Protein AF-A0A6N2YUS1-F1 (afdb_monomer_lite)

pLDDT: mean 89.24, std 8.24, range [48.62, 95.5]

Radius of gyration: 14.1 Å; chains: 1; bounding box: 37×32×35 Å

Structure (mmCIF, N/CA/C/O backbone):
data_AF-A0A6N2YUS1-F1
#
_entry.id   AF-A0A6N2YUS1-F1
#
loop_
_atom_site.group_PDB
_atom_site.id
_atom_site.type_symbol
_atom_site.label_atom_id
_atom_site.label_alt_id
_atom_site.label_comp_id
_atom_site.label_asym_id
_atom_site.label_entity_id
_atom_site.label_seq_id
_atom_site.pdbx_PDB_ins_code
_atom_site.Cartn_x
_atom_site.Cartn_y
_atom_site.Cartn_z
_atom_site.occupancy
_atom_site.B_iso_or_equiv
_atom_site.auth_seq_id
_atom_site.auth_comp_id
_atom_site.auth_asym_id
_atom_site.auth_atom_id
_atom_site.pdbx_PDB_model_num
ATOM 1 N N . MET A 1 1 ? -13.689 12.596 14.417 1.00 62.44 1 MET A N 1
ATOM 2 C CA . MET A 1 1 ? -13.706 12.177 12.995 1.00 62.44 1 MET A CA 1
ATOM 3 C C . MET A 1 1 ? -15.137 12.189 12.475 1.00 62.44 1 MET A C 1
ATOM 5 O O . MET A 1 1 ? -16.033 11.836 13.230 1.00 62.44 1 MET A O 1
ATOM 9 N N . SER A 1 2 ? -15.380 12.638 11.238 1.00 75.25 2 SER A N 1
ATOM 10 C CA . SER A 1 2 ? -16.742 12.658 10.673 1.00 75.25 2 SER A CA 1
ATOM 11 C C . SER A 1 2 ? -17.255 11.233 10.418 1.00 75.25 2 SER A C 1
ATOM 13 O O . SER A 1 2 ? -16.458 10.321 10.196 1.00 75.25 2 SER A O 1
ATOM 15 N N . LYS A 1 3 ? -18.583 11.043 10.400 1.00 81.12 3 LYS A N 1
ATOM 16 C CA . LYS A 1 3 ? -19.237 9.739 10.164 1.00 81.12 3 LYS A CA 1
ATOM 17 C C . LYS A 1 3 ? -18.686 9.000 8.932 1.00 81.12 3 LYS A C 1
ATOM 19 O O . LYS A 1 3 ? -18.495 7.794 8.971 1.00 81.12 3 LYS A O 1
ATOM 24 N N . ARG A 1 4 ? -18.329 9.738 7.874 1.00 83.44 4 ARG A N 1
ATOM 25 C CA . ARG A 1 4 ? -17.762 9.176 6.636 1.00 83.44 4 ARG A CA 1
ATOM 26 C C . ARG A 1 4 ? -16.412 8.481 6.832 1.00 83.44 4 ARG A C 1
ATOM 28 O O . ARG A 1 4 ? -16.185 7.452 6.208 1.00 83.44 4 ARG A O 1
ATOM 35 N N . TYR A 1 5 ? -15.529 9.021 7.673 1.00 84.12 5 TYR A N 1
ATOM 36 C CA . TYR A 1 5 ? -14.225 8.398 7.930 1.00 84.12 5 TYR A CA 1
ATOM 37 C C . TYR A 1 5 ? -14.361 7.136 8.778 1.00 84.12 5 TYR A C 1
ATOM 39 O O . TYR A 1 5 ? -13.647 6.171 8.536 1.00 84.12 5 TYR A O 1
ATOM 47 N N . VAL A 1 6 ? -15.316 7.121 9.713 1.00 87.94 6 VAL A N 1
ATOM 48 C CA . VAL A 1 6 ? -15.639 5.928 10.508 1.00 87.94 6 VAL A CA 1
ATOM 49 C C . VAL A 1 6 ? -16.167 4.813 9.605 1.00 87.94 6 VAL A C 1
ATOM 51 O O . VAL A 1 6 ? -15.684 3.686 9.668 1.00 87.94 6 VAL A O 1
ATOM 54 N N . ASP A 1 7 ? -17.097 5.134 8.703 1.00 91.81 7 ASP A N 1
ATOM 55 C CA . ASP A 1 7 ? -17.632 4.156 7.752 1.00 91.81 7 ASP A CA 1
ATOM 56 C C . ASP A 1 7 ? -16.541 3.626 6.803 1.00 91.81 7 ASP A C 1
ATOM 58 O O . ASP A 1 7 ? -16.500 2.434 6.505 1.00 91.81 7 ASP A O 1
ATOM 62 N N . MET A 1 8 ? -15.638 4.494 6.333 1.00 90.69 8 MET A N 1
ATOM 63 C CA . MET A 1 8 ? -14.503 4.096 5.493 1.00 90.69 8 MET A CA 1
ATOM 64 C C . MET A 1 8 ? -13.529 3.183 6.244 1.00 90.69 8 MET A C 1
ATOM 66 O O . MET A 1 8 ? -13.119 2.156 5.710 1.00 90.69 8 MET A O 1
ATOM 70 N N . PHE A 1 9 ? -13.195 3.530 7.487 1.00 93.94 9 PHE A N 1
ATOM 71 C CA . PHE A 1 9 ? -12.330 2.726 8.341 1.00 93.94 9 PHE A CA 1
ATOM 72 C C . PHE A 1 9 ? -12.896 1.322 8.562 1.00 93.94 9 PHE A C 1
ATOM 74 O O . PHE A 1 9 ? -12.190 0.340 8.349 1.00 93.94 9 PHE A O 1
ATOM 81 N N . ASN A 1 10 ? -14.184 1.217 8.905 1.00 94.06 10 ASN A N 1
ATOM 82 C CA . ASN A 1 10 ? -14.838 -0.077 9.099 1.00 94.06 10 ASN A CA 1
ATOM 83 C C . ASN A 1 10 ? -14.791 -0.928 7.822 1.00 94.06 10 ASN A C 1
ATOM 85 O O . ASN A 1 10 ? -14.427 -2.099 7.878 1.00 94.06 10 ASN A O 1
ATOM 89 N N . LYS A 1 11 ? -15.047 -0.324 6.654 1.00 95.12 11 LYS A N 1
ATOM 90 C CA . LYS A 1 11 ? -14.943 -1.027 5.366 1.00 95.12 11 LYS A CA 1
ATOM 91 C C . LYS A 1 11 ? -13.526 -1.514 5.069 1.00 95.12 11 LYS A C 1
ATOM 93 O O . LYS A 1 11 ? -13.359 -2.625 4.578 1.00 95.12 11 LYS A O 1
ATOM 98 N N . PHE A 1 12 ? -12.499 -0.721 5.371 1.00 95.50 12 PHE A N 1
ATOM 99 C CA . PHE A 1 12 ? -11.111 -1.166 5.213 1.00 95.50 12 PHE A CA 1
ATOM 100 C C . PHE A 1 12 ? -10.749 -2.283 6.191 1.00 95.50 12 PHE A C 1
ATOM 102 O O . PHE A 1 12 ? -10.108 -3.261 5.806 1.00 95.50 12 PHE A O 1
ATOM 109 N N . LYS A 1 13 ? -11.217 -2.198 7.434 1.00 94.75 13 LYS A N 1
ATOM 110 C CA . LYS A 1 13 ? -11.043 -3.256 8.430 1.00 94.75 13 LYS A CA 1
ATOM 111 C C . LYS A 1 13 ? -11.699 -4.577 8.001 1.00 94.75 13 LYS A C 1
ATOM 113 O O . LYS A 1 13 ? -11.139 -5.639 8.258 1.00 94.75 13 LYS A O 1
ATOM 118 N N . GLU A 1 14 ? -12.831 -4.530 7.310 1.00 95.44 14 GLU A N 1
ATOM 119 C CA . GLU A 1 14 ? -13.519 -5.719 6.781 1.00 95.44 14 GLU A CA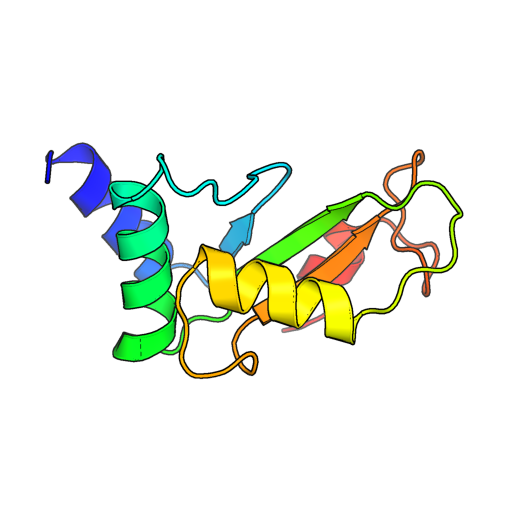 1
ATOM 120 C C . GLU A 1 14 ? -12.933 -6.233 5.458 1.00 95.44 14 GLU A C 1
ATOM 122 O O . GLU A 1 14 ? -13.142 -7.389 5.108 1.00 95.44 14 GLU A O 1
ATOM 127 N N . SER A 1 15 ? -12.185 -5.405 4.726 1.00 94.12 15 SER A N 1
ATOM 128 C CA . SER A 1 15 ? -11.642 -5.773 3.415 1.00 94.12 15 SER A CA 1
ATOM 129 C C . SER A 1 15 ? -10.513 -6.806 3.484 1.00 94.12 15 SER A C 1
ATOM 131 O O . SER A 1 15 ? -9.710 -6.809 4.424 1.00 94.12 15 SER A O 1
ATOM 133 N N . ASP A 1 16 ? -10.418 -7.637 2.443 1.00 90.44 16 ASP A N 1
ATOM 134 C CA . ASP A 1 16 ? -9.304 -8.574 2.253 1.00 90.44 16 ASP A CA 1
ATOM 135 C C . ASP A 1 16 ? -8.018 -7.846 1.837 1.00 90.44 16 ASP A C 1
ATOM 137 O O . ASP A 1 16 ? -6.930 -8.167 2.305 1.00 90.44 16 ASP A O 1
ATOM 141 N N . ILE A 1 17 ? -8.148 -6.849 0.953 1.00 91.12 17 ILE A N 1
ATOM 142 C CA . ILE A 1 17 ? -7.025 -6.121 0.357 1.00 91.12 17 ILE A CA 1
ATOM 143 C C . ILE A 1 17 ? -7.308 -4.621 0.404 1.00 91.12 17 ILE A C 1
ATOM 145 O O . ILE A 1 17 ? -8.325 -4.149 -0.106 1.00 91.12 17 ILE A O 1
ATOM 149 N N . ILE A 1 18 ? -6.350 -3.865 0.940 1.00 94.56 18 ILE A N 1
ATOM 150 C CA . ILE A 1 18 ? -6.324 -2.403 0.884 1.00 94.56 18 ILE A CA 1
ATOM 151 C C . ILE A 1 18 ? -5.245 -2.000 -0.120 1.00 94.56 18 ILE A C 1
ATOM 153 O O . ILE A 1 18 ? -4.074 -2.322 0.072 1.00 94.56 18 ILE A O 1
ATOM 157 N N . CYS A 1 19 ? -5.626 -1.291 -1.186 1.00 94.06 19 CYS A N 1
ATOM 158 C CA . CYS A 1 19 ? -4.694 -0.819 -2.209 1.00 94.06 19 CYS A CA 1
ATOM 159 C C . CYS A 1 19 ? -4.766 0.705 -2.368 1.00 94.06 19 CYS A C 1
ATOM 161 O O . CYS A 1 19 ? -5.822 1.259 -2.676 1.00 94.06 19 CYS A O 1
ATOM 163 N N . ALA A 1 20 ? -3.635 1.381 -2.175 1.00 94.00 20 ALA A N 1
ATOM 164 C CA . ALA A 1 20 ? -3.471 2.814 -2.363 1.00 94.00 20 ALA A CA 1
ATOM 165 C C . ALA A 1 20 ? -2.812 3.095 -3.721 1.00 94.00 20 ALA A C 1
ATOM 167 O O . ALA A 1 20 ? -1.676 2.696 -3.981 1.00 94.00 20 ALA A O 1
ATOM 168 N N . CYS A 1 21 ? -3.533 3.811 -4.584 1.00 92.44 21 CYS A N 1
ATOM 169 C CA . CYS A 1 21 ? -3.090 4.163 -5.930 1.00 92.44 21 CYS A CA 1
ATOM 170 C C . CYS A 1 21 ? -2.881 5.678 -6.020 1.00 92.44 21 CYS A C 1
ATOM 172 O O . CYS A 1 21 ? -3.850 6.431 -5.960 1.00 92.44 21 CYS A O 1
ATOM 174 N N . GLY A 1 22 ? -1.633 6.134 -6.163 1.00 85.88 22 GLY A N 1
ATOM 175 C CA . GLY A 1 22 ? -1.328 7.562 -6.338 1.00 85.88 22 GLY A CA 1
ATOM 176 C C . GLY A 1 22 ? -1.539 8.432 -5.093 1.00 85.88 22 GLY A C 1
ATOM 177 O O . GLY A 1 22 ? -1.515 9.655 -5.198 1.00 85.88 22 GLY A O 1
ATOM 178 N N . PHE A 1 23 ? -1.738 7.824 -3.920 1.00 90.25 23 PHE A N 1
ATOM 179 C CA . PHE A 1 23 ? -1.816 8.554 -2.660 1.00 90.25 23 PHE A CA 1
ATOM 180 C C . PHE A 1 23 ? -0.410 8.774 -2.089 1.00 90.25 23 PHE A C 1
ATOM 182 O O . PHE A 1 23 ? 0.353 7.827 -1.901 1.00 90.25 23 PHE A O 1
ATOM 189 N N . GLY A 1 24 ? -0.059 10.038 -1.849 1.00 85.88 24 GLY A N 1
ATOM 190 C CA . GLY A 1 24 ? 1.296 10.436 -1.464 1.00 85.88 24 GLY A CA 1
ATOM 191 C C . GLY A 1 24 ? 1.634 10.223 0.011 1.00 85.88 24 GLY A C 1
ATOM 192 O O . GLY A 1 24 ? 2.823 10.183 0.327 1.00 85.88 24 GLY A O 1
ATOM 193 N N . PHE A 1 25 ? 0.618 10.069 0.875 1.00 91.75 25 PHE A N 1
ATOM 194 C CA . PHE A 1 25 ? 0.733 10.072 2.341 1.00 91.75 25 PHE A CA 1
ATOM 195 C C . PHE A 1 25 ? 1.507 11.298 2.843 1.00 91.75 25 PHE A C 1
ATOM 197 O O . PHE A 1 25 ? 2.488 11.182 3.578 1.00 91.75 25 PHE A O 1
ATOM 204 N N . ASN A 1 26 ? 1.111 12.489 2.393 1.00 90.75 26 ASN A N 1
ATOM 205 C CA . ASN A 1 26 ? 1.824 13.707 2.755 1.00 90.75 26 ASN A CA 1
ATOM 206 C C . ASN A 1 26 ? 1.572 14.057 4.228 1.00 90.75 26 ASN A C 1
ATOM 208 O O . ASN A 1 26 ? 0.642 13.557 4.863 1.00 90.75 26 ASN A O 1
ATOM 212 N N . SER A 1 27 ? 2.430 14.891 4.811 1.00 84.56 27 SER A N 1
ATOM 213 C CA . SER A 1 27 ? 2.373 15.210 6.242 1.00 84.56 27 SER A CA 1
ATOM 214 C C . SER A 1 27 ? 1.112 15.980 6.656 1.00 84.56 27 SER A C 1
ATOM 216 O O . SER A 1 27 ? 0.721 15.913 7.822 1.00 84.56 27 SER A O 1
ATOM 218 N N . ASP A 1 28 ? 0.466 16.675 5.722 1.00 88.19 28 ASP A N 1
ATOM 219 C CA . ASP A 1 28 ? -0.796 17.395 5.896 1.00 88.19 28 ASP A CA 1
ATOM 220 C C . ASP A 1 28 ? -2.039 16.482 5.838 1.00 88.19 28 ASP A C 1
ATOM 222 O O . ASP A 1 28 ? -3.090 16.852 6.363 1.00 88.19 28 ASP A O 1
ATOM 226 N N . ASP A 1 29 ? -1.909 15.240 5.355 1.00 88.19 29 ASP A N 1
ATOM 227 C CA . ASP A 1 29 ? -2.979 14.227 5.298 1.00 88.19 29 ASP A CA 1
ATOM 228 C C . ASP A 1 29 ? -3.203 13.484 6.637 1.00 88.19 29 ASP A C 1
ATOM 230 O O . ASP A 1 29 ? -3.627 12.323 6.681 1.00 88.19 29 ASP A O 1
ATOM 234 N N . GLY A 1 30 ? -2.925 14.140 7.767 1.00 86.69 30 GLY A N 1
ATOM 235 C CA . GLY A 1 30 ? -2.784 13.502 9.083 1.00 86.69 30 GLY A CA 1
ATOM 236 C C . GLY A 1 30 ? -3.959 12.616 9.523 1.00 86.69 30 GLY A C 1
ATOM 237 O O . GLY A 1 30 ? -3.734 11.579 10.144 1.00 86.69 30 GLY A O 1
ATOM 238 N N . HIS A 1 31 ? -5.202 12.966 9.174 1.00 88.19 31 HIS A N 1
ATOM 239 C CA . HIS A 1 31 ? -6.373 12.143 9.507 1.00 88.19 31 HIS A CA 1
ATOM 240 C C . HIS A 1 31 ? -6.422 10.823 8.726 1.00 88.19 31 HIS A C 1
ATOM 242 O O . HIS A 1 31 ? -6.743 9.787 9.302 1.00 88.19 31 HIS A O 1
ATOM 248 N N . ILE A 1 32 ? -6.106 10.849 7.428 1.00 90.88 32 ILE A N 1
ATOM 249 C CA . ILE A 1 32 ? -6.101 9.648 6.582 1.00 90.88 32 ILE A CA 1
ATOM 250 C C . ILE A 1 32 ? -4.880 8.789 6.923 1.00 90.88 32 ILE A C 1
ATOM 252 O O . ILE A 1 32 ? -5.008 7.576 7.070 1.00 90.88 32 ILE A O 1
ATOM 256 N N . ASN A 1 33 ? -3.718 9.410 7.139 1.00 93.38 33 ASN A N 1
ATOM 257 C CA . ASN A 1 33 ? -2.513 8.694 7.558 1.00 93.38 33 ASN A CA 1
ATOM 258 C C . ASN A 1 33 ? -2.702 8.034 8.929 1.00 93.38 33 ASN A C 1
ATOM 260 O O . ASN A 1 33 ? -2.289 6.895 9.114 1.00 93.38 33 ASN A O 1
ATOM 264 N N . GLY A 1 34 ? -3.359 8.719 9.874 1.00 92.94 34 GLY A N 1
ATOM 265 C CA . GLY A 1 34 ? -3.710 8.154 11.178 1.00 92.94 34 GLY A CA 1
ATOM 266 C C . GLY A 1 34 ? -4.655 6.959 11.061 1.00 92.94 34 GLY A C 1
ATOM 267 O O . GLY A 1 34 ? -4.434 5.946 11.711 1.00 92.94 34 GLY A O 1
ATOM 268 N N . LEU A 1 35 ? -5.643 7.041 10.167 1.00 94.38 35 LEU A N 1
ATOM 269 C CA . LEU A 1 35 ? -6.557 5.938 9.869 1.00 94.38 35 LEU A CA 1
ATOM 270 C C . LEU A 1 35 ? -5.803 4.710 9.332 1.00 94.38 35 LEU A C 1
ATOM 272 O O . LEU A 1 35 ? -6.023 3.596 9.800 1.00 94.38 35 LEU A O 1
ATOM 276 N N . PHE A 1 36 ? -4.897 4.897 8.369 1.00 95.25 36 PHE A N 1
ATOM 277 C CA . PHE A 1 36 ? -4.086 3.798 7.840 1.00 95.25 36 PHE A CA 1
ATOM 278 C C . PHE A 1 36 ? -3.087 3.247 8.862 1.00 95.25 36 PHE A C 1
ATOM 280 O O . PHE A 1 36 ? -2.900 2.033 8.906 1.00 95.25 36 PHE A O 1
ATOM 287 N N . ARG A 1 37 ? -2.492 4.104 9.704 1.00 95.19 37 ARG A N 1
ATOM 288 C CA . ARG A 1 37 ? -1.640 3.668 10.819 1.00 95.19 37 ARG A CA 1
ATOM 289 C C . ARG A 1 37 ? -2.407 2.755 11.767 1.00 95.19 37 ARG A C 1
ATOM 291 O O . ARG A 1 37 ? -1.942 1.655 12.024 1.00 95.19 37 ARG A O 1
ATOM 298 N N . GLU A 1 38 ? -3.592 3.175 12.208 1.00 95.31 38 GLU A N 1
ATOM 299 C CA . GLU A 1 38 ? -4.444 2.378 13.097 1.00 95.31 38 GLU A CA 1
ATOM 300 C C . GLU A 1 38 ? -4.767 1.010 12.470 1.00 95.31 38 GLU A C 1
ATOM 302 O O . GLU A 1 38 ? -4.606 -0.027 13.107 1.00 95.31 38 GLU A O 1
ATOM 307 N N . LEU A 1 39 ? -5.138 0.969 11.183 1.00 95.25 39 LEU A N 1
ATOM 308 C CA . LEU A 1 39 ? -5.385 -0.296 10.475 1.00 95.25 39 LEU A CA 1
ATOM 309 C C . LEU A 1 39 ? -4.154 -1.215 10.437 1.00 95.25 39 LEU A C 1
ATOM 311 O O . LEU A 1 39 ? -4.297 -2.433 10.556 1.00 95.25 39 LEU A O 1
ATOM 315 N N . ILE A 1 40 ? -2.961 -0.654 10.247 1.00 95.06 40 ILE A N 1
ATOM 316 C CA . ILE A 1 40 ? -1.715 -1.421 10.166 1.00 95.06 40 ILE A CA 1
ATOM 317 C C . ILE A 1 40 ? -1.285 -1.944 11.538 1.00 95.06 40 ILE A C 1
ATOM 319 O O . ILE A 1 40 ? -0.950 -3.125 11.649 1.00 95.06 40 ILE A O 1
ATOM 323 N N . GLU A 1 41 ? -1.246 -1.075 12.546 1.00 94.44 41 GLU A N 1
ATOM 324 C CA . GLU A 1 41 ? -0.635 -1.363 13.849 1.00 94.44 41 GLU A CA 1
ATOM 325 C C . GLU A 1 41 ? -1.602 -2.101 14.778 1.00 94.44 41 GLU A C 1
ATOM 327 O O . GLU A 1 41 ? -1.227 -3.121 15.355 1.00 94.44 41 GLU A O 1
ATOM 332 N N . ASP A 1 42 ? -2.865 -1.672 14.842 1.00 94.62 42 ASP A N 1
ATOM 333 C CA . ASP A 1 42 ? -3.835 -2.233 15.790 1.00 94.62 42 ASP A CA 1
ATOM 334 C C . ASP A 1 42 ? -4.606 -3.422 15.204 1.00 94.62 42 ASP A C 1
ATOM 336 O O . ASP A 1 42 ? -5.041 -4.318 15.930 1.00 94.62 42 ASP A O 1
ATOM 340 N N . TYR A 1 43 ? -4.782 -3.448 13.879 1.00 94.50 43 TYR A N 1
ATOM 341 C CA . TYR A 1 43 ? -5.562 -4.481 13.185 1.00 94.50 43 TYR A CA 1
ATOM 342 C C . TYR A 1 43 ? -4.729 -5.395 12.288 1.00 94.50 43 TYR A C 1
ATOM 344 O O . TYR A 1 43 ? -5.287 -6.300 11.665 1.00 94.50 43 TYR A O 1
ATOM 352 N N . GLY A 1 44 ? -3.414 -5.175 12.211 1.00 93.12 44 GLY A N 1
ATOM 353 C CA . GLY A 1 44 ? -2.502 -6.016 11.437 1.00 93.12 44 GLY A CA 1
ATOM 354 C C . GLY A 1 44 ? -2.805 -6.041 9.937 1.00 93.12 44 GLY A C 1
ATOM 355 O O . GLY A 1 44 ? -2.457 -7.008 9.258 1.00 93.12 44 GLY A O 1
ATOM 356 N N . LYS A 1 45 ? -3.493 -5.026 9.398 1.00 94.56 45 LYS A N 1
ATOM 357 C CA . LYS A 1 45 ? -3.823 -4.982 7.971 1.00 94.56 45 LYS A CA 1
ATOM 358 C C . LYS A 1 45 ? -2.578 -4.701 7.150 1.00 94.56 45 LYS A C 1
ATOM 360 O O . LYS A 1 45 ? -1.819 -3.785 7.447 1.00 94.56 45 LYS A O 1
ATOM 365 N N . THR A 1 46 ? -2.423 -5.450 6.064 1.00 93.69 46 THR A N 1
ATOM 366 C CA . THR A 1 46 ? -1.409 -5.151 5.053 1.00 93.69 46 THR A CA 1
ATOM 367 C C . THR A 1 46 ? -1.961 -4.132 4.063 1.00 93.69 46 THR A C 1
ATOM 369 O O . THR A 1 46 ? -3.043 -4.326 3.505 1.00 93.69 46 THR A O 1
ATOM 372 N N . ILE A 1 47 ? -1.215 -3.054 3.829 1.00 94.44 47 ILE A N 1
ATOM 373 C CA . ILE A 1 47 ? -1.543 -2.053 2.814 1.00 94.44 47 ILE A CA 1
ATOM 374 C C . ILE A 1 47 ? -0.642 -2.261 1.609 1.00 94.44 47 ILE A C 1
ATOM 376 O O . ILE A 1 47 ? 0.584 -2.267 1.721 1.00 94.44 47 ILE A O 1
ATOM 380 N N . CYS A 1 48 ? -1.264 -2.383 0.441 1.00 95.00 48 CYS A N 1
ATOM 381 C CA . CYS A 1 48 ? -0.570 -2.402 -0.829 1.00 95.00 48 CYS A CA 1
ATOM 382 C C . CYS A 1 48 ? -0.500 -0.993 -1.426 1.00 95.00 48 CYS A C 1
ATOM 384 O O . CYS A 1 48 ? -1.522 -0.330 -1.582 1.00 95.00 48 CYS A O 1
ATOM 386 N N . ILE A 1 49 ? 0.693 -0.528 -1.780 1.00 95.19 49 ILE A N 1
ATOM 387 C CA . ILE A 1 49 ? 0.929 0.797 -2.349 1.00 95.19 49 ILE A CA 1
ATOM 388 C C . ILE A 1 49 ? 1.467 0.629 -3.768 1.00 95.19 49 ILE A C 1
ATOM 390 O O . ILE A 1 49 ? 2.495 -0.016 -3.976 1.00 95.19 49 ILE A O 1
ATOM 394 N N . LEU A 1 50 ? 0.783 1.232 -4.742 1.00 94.19 50 LEU A N 1
ATOM 395 C CA . LEU A 1 50 ? 1.308 1.354 -6.099 1.00 94.19 50 LEU A CA 1
ATOM 396 C C . LEU A 1 50 ? 2.293 2.519 -6.153 1.00 94.19 50 LEU A C 1
ATOM 398 O O . LEU A 1 50 ? 1.901 3.673 -5.960 1.00 94.19 50 LEU A O 1
ATOM 402 N N . HIS A 1 51 ? 3.553 2.219 -6.454 1.00 93.12 51 HIS A N 1
ATOM 403 C CA . HIS A 1 51 ? 4.598 3.224 -6.589 1.00 93.12 51 HIS A CA 1
ATOM 404 C C . HIS A 1 51 ? 5.083 3.290 -8.037 1.00 93.12 51 HIS A C 1
ATOM 406 O O . HIS A 1 51 ? 5.561 2.300 -8.588 1.00 93.12 51 HIS A O 1
ATOM 412 N N . TYR A 1 52 ? 4.935 4.456 -8.664 1.00 91.50 52 TYR A N 1
ATOM 413 C CA . TYR A 1 52 ? 5.365 4.673 -10.043 1.00 91.50 52 TYR A CA 1
ATOM 414 C C . TYR A 1 52 ? 6.886 4.807 -10.131 1.00 91.50 52 TYR A C 1
ATOM 416 O O . TYR A 1 52 ? 7.483 5.545 -9.350 1.00 91.50 52 TYR A O 1
ATOM 424 N N . VAL A 1 53 ? 7.499 4.140 -11.110 1.00 88.88 53 VAL A N 1
ATOM 425 C CA . VAL A 1 53 ? 8.944 4.198 -11.354 1.00 88.88 53 VAL A CA 1
ATOM 426 C C . VAL A 1 53 ? 9.212 4.630 -12.793 1.00 88.88 53 VAL A C 1
ATOM 428 O O . VAL A 1 53 ? 8.695 4.034 -13.736 1.00 88.88 53 VAL A O 1
ATOM 431 N N . ASP A 1 54 ? 10.060 5.646 -12.967 1.00 80.88 54 ASP A N 1
ATOM 432 C CA . ASP A 1 54 ? 10.398 6.226 -14.276 1.00 80.88 54 ASP A CA 1
ATOM 433 C C . ASP A 1 54 ? 11.769 5.757 -14.799 1.00 80.88 54 ASP A C 1
ATOM 435 O O . ASP A 1 54 ? 12.603 6.549 -15.225 1.00 80.88 54 ASP A O 1
ATOM 439 N N . GLY A 1 55 ? 12.056 4.454 -14.695 1.00 66.56 55 GLY A N 1
ATOM 440 C CA . GLY A 1 55 ? 13.279 3.845 -15.249 1.00 66.56 55 GLY A CA 1
ATOM 441 C C . GLY A 1 55 ? 14.603 4.181 -14.538 1.00 66.56 55 GLY A C 1
ATOM 442 O O . GLY A 1 55 ? 15.653 3.695 -14.952 1.00 66.56 55 GLY A O 1
ATOM 443 N N . CYS A 1 56 ? 14.584 4.977 -13.467 1.00 61.19 56 CYS A N 1
ATOM 444 C CA . CYS A 1 56 ? 15.757 5.248 -12.630 1.00 61.19 56 CYS A CA 1
ATOM 445 C C . CYS A 1 56 ? 16.075 4.081 -11.678 1.00 61.19 56 CYS A C 1
ATOM 447 O O . CYS A 1 56 ? 15.180 3.335 -11.283 1.00 61.19 56 CYS A O 1
ATOM 449 N N . ASN A 1 57 ? 17.345 3.975 -11.253 1.00 64.25 57 ASN A N 1
ATOM 450 C CA . ASN A 1 57 ? 17.783 3.053 -10.198 1.00 64.25 57 ASN A CA 1
ATOM 451 C C . ASN A 1 57 ? 16.977 3.300 -8.921 1.00 64.25 57 ASN A C 1
ATOM 453 O O . ASN A 1 57 ? 17.224 4.252 -8.179 1.00 64.25 57 ASN A O 1
ATOM 457 N N . PHE A 1 58 ? 16.009 2.429 -8.684 1.00 70.94 58 PHE A N 1
ATOM 458 C CA . PHE A 1 58 ? 15.108 2.510 -7.558 1.00 70.94 58 PHE A CA 1
ATOM 459 C C . PHE A 1 58 ? 15.408 1.391 -6.576 1.00 70.94 58 PHE A C 1
ATOM 461 O O . PHE A 1 58 ? 15.590 0.238 -6.961 1.00 70.94 58 PHE A O 1
ATOM 468 N N . HIS A 1 59 ? 15.442 1.729 -5.293 1.00 83.81 59 HIS A N 1
ATOM 469 C CA . HIS A 1 59 ? 15.718 0.764 -4.245 1.00 83.81 59 HIS A CA 1
ATOM 470 C C . HIS A 1 59 ? 14.473 0.579 -3.380 1.00 83.81 59 HIS A C 1
ATOM 472 O O . HIS A 1 59 ? 14.086 1.486 -2.641 1.00 83.81 59 HIS A O 1
ATOM 478 N N . LEU A 1 60 ? 13.868 -0.612 -3.446 1.00 86.62 60 LEU A N 1
ATOM 479 C CA . LEU A 1 60 ? 12.620 -0.950 -2.750 1.00 86.62 60 LEU A CA 1
ATOM 480 C C . LEU A 1 60 ? 12.660 -0.584 -1.258 1.00 86.62 60 LEU A C 1
ATOM 482 O O . LEU A 1 60 ? 11.717 -0.003 -0.726 1.00 86.62 60 LEU A O 1
ATOM 486 N N . LYS A 1 61 ? 13.789 -0.851 -0.589 1.00 88.81 61 LYS A N 1
ATOM 487 C CA . LYS A 1 61 ? 13.979 -0.538 0.835 1.00 88.81 61 LYS A CA 1
ATOM 488 C C . LYS A 1 61 ? 13.904 0.962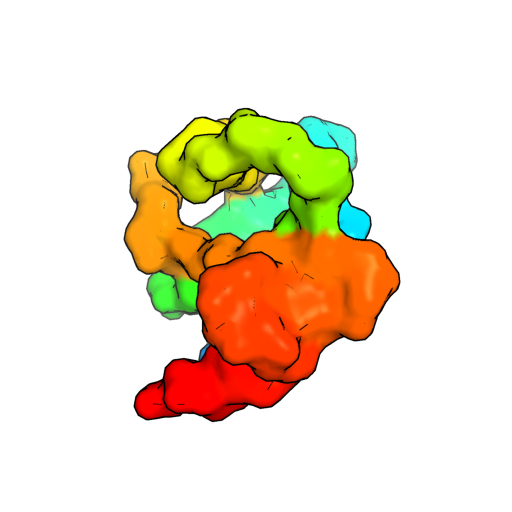 1.129 1.00 88.81 61 LYS A C 1
ATOM 490 O O . LYS A 1 61 ? 13.407 1.345 2.182 1.00 88.81 61 LYS A O 1
ATOM 495 N N . SER A 1 62 ? 14.399 1.805 0.222 1.00 90.81 62 SER A N 1
ATOM 496 C CA . SER A 1 62 ? 14.368 3.259 0.414 1.00 90.81 62 SER A CA 1
ATOM 497 C C . SER A 1 62 ? 12.937 3.779 0.402 1.00 90.81 62 SER A C 1
ATOM 499 O O . SER A 1 62 ? 12.595 4.623 1.222 1.00 90.81 62 SER A O 1
ATOM 501 N N . VAL A 1 63 ? 12.082 3.221 -0.452 1.00 91.50 63 VAL A N 1
ATOM 502 C CA . VAL A 1 63 ? 10.684 3.650 -0.528 1.00 91.50 63 VAL A CA 1
ATOM 503 C C . VAL A 1 63 ? 9.794 2.999 0.512 1.00 91.50 63 VAL A C 1
ATOM 505 O O . VAL A 1 63 ? 8.901 3.661 1.032 1.00 91.50 63 VAL A O 1
ATOM 508 N N . LEU A 1 64 ? 10.090 1.768 0.928 1.00 92.88 64 LEU A N 1
ATOM 509 C CA . LEU A 1 64 ? 9.502 1.225 2.154 1.00 92.88 64 LEU A CA 1
ATOM 510 C C . LEU A 1 64 ? 9.769 2.150 3.346 1.00 92.88 64 LEU A C 1
ATOM 512 O O . LEU A 1 64 ? 8.837 2.478 4.076 1.00 92.88 64 LEU A O 1
ATOM 516 N N . ASN A 1 65 ? 11.009 2.620 3.508 1.00 93.06 65 ASN A N 1
ATOM 517 C CA . ASN A 1 65 ? 11.348 3.580 4.557 1.00 93.06 65 ASN A CA 1
ATOM 518 C C . ASN A 1 65 ? 10.645 4.931 4.359 1.00 93.06 65 ASN A C 1
ATOM 520 O O . ASN A 1 65 ? 10.161 5.499 5.329 1.00 93.06 65 ASN A O 1
ATOM 524 N N . GLU A 1 66 ? 10.530 5.438 3.130 1.00 93.06 66 GLU A N 1
ATOM 525 C CA . GLU A 1 66 ? 9.796 6.682 2.863 1.00 93.06 66 GLU A CA 1
ATOM 526 C C . GLU A 1 66 ? 8.333 6.590 3.325 1.00 93.06 66 GLU A C 1
ATOM 528 O O . GLU A 1 66 ? 7.859 7.450 4.069 1.00 93.06 66 GLU A O 1
ATOM 533 N N . TYR A 1 67 ? 7.619 5.531 2.932 1.00 94.00 67 TYR A N 1
ATOM 534 C CA . TYR A 1 67 ? 6.230 5.338 3.352 1.00 94.00 67 TYR A CA 1
ATOM 535 C C . TYR A 1 67 ? 6.108 5.043 4.846 1.00 94.00 67 TYR A C 1
ATOM 537 O O . TYR A 1 67 ? 5.151 5.505 5.466 1.00 94.00 67 TYR A O 1
ATOM 545 N N . LYS A 1 68 ? 7.084 4.343 5.437 1.00 94.25 68 LYS A N 1
ATOM 546 C CA . LYS A 1 68 ? 7.169 4.146 6.888 1.00 94.25 68 LYS A CA 1
ATOM 547 C C . LYS A 1 68 ? 7.176 5.483 7.625 1.00 94.25 68 LYS A C 1
ATOM 549 O O . LYS A 1 68 ? 6.363 5.673 8.522 1.00 94.25 68 LYS A O 1
ATOM 554 N N . GLU A 1 69 ? 8.044 6.411 7.227 1.00 93.62 69 GLU A N 1
ATOM 555 C CA . GLU A 1 69 ? 8.155 7.728 7.867 1.00 93.62 69 GLU A CA 1
ATOM 556 C C . GLU A 1 69 ? 6.900 8.578 7.639 1.00 93.62 69 GLU A C 1
ATOM 558 O O . GLU A 1 69 ? 6.371 9.188 8.570 1.00 93.62 69 GLU A O 1
ATOM 563 N N . LYS A 1 70 ? 6.360 8.569 6.416 1.00 93.00 70 LYS A N 1
ATOM 564 C CA . LYS A 1 70 ? 5.125 9.286 6.066 1.00 93.00 70 LYS A CA 1
ATOM 565 C C . LYS A 1 70 ? 3.919 8.829 6.887 1.00 93.00 70 LYS A C 1
ATOM 567 O O . LYS A 1 70 ? 3.166 9.651 7.414 1.00 93.00 70 LYS A O 1
ATOM 572 N N . LEU A 1 71 ? 3.767 7.516 7.048 1.00 92.94 71 LEU A N 1
ATOM 573 C CA . LEU A 1 71 ? 2.728 6.914 7.879 1.00 92.94 71 LEU A CA 1
ATOM 574 C C . LEU A 1 71 ? 3.095 6.887 9.368 1.00 92.94 71 LEU A C 1
ATOM 576 O O . LEU A 1 71 ? 2.212 6.621 10.176 1.00 92.94 71 LEU A O 1
ATOM 580 N N . ARG A 1 72 ? 4.337 7.228 9.742 1.00 92.94 72 ARG A N 1
ATOM 581 C CA . ARG A 1 72 ? 4.946 7.092 11.081 1.00 92.94 72 ARG A CA 1
ATOM 582 C C . ARG A 1 72 ? 4.666 5.724 11.708 1.00 92.94 72 ARG A C 1
ATOM 584 O O . ARG A 1 72 ? 4.040 5.647 12.758 1.00 92.94 72 ARG A O 1
ATOM 591 N N . LEU A 1 73 ? 5.058 4.675 10.996 1.00 93.44 73 LEU A N 1
ATOM 592 C CA . LEU A 1 73 ? 4.914 3.289 11.438 1.00 93.44 73 LEU A CA 1
ATOM 593 C C . LEU A 1 73 ? 6.164 2.825 12.177 1.00 93.44 73 LEU A C 1
ATOM 595 O O . LEU A 1 73 ? 7.275 3.218 11.817 1.00 93.44 73 LEU A O 1
ATOM 599 N N . ASP A 1 74 ? 6.008 1.888 13.104 1.00 90.25 74 ASP A N 1
ATOM 600 C CA . ASP A 1 74 ? 7.156 1.262 13.772 1.00 90.25 74 ASP A CA 1
ATOM 601 C C . ASP A 1 74 ? 7.902 0.262 12.864 1.00 90.25 74 ASP A C 1
ATOM 603 O O . ASP A 1 74 ? 9.138 0.176 12.879 1.00 90.25 74 ASP A O 1
ATOM 607 N N . SER A 1 75 ? 7.167 -0.450 12.000 1.00 91.75 75 SER A N 1
ATOM 608 C CA . SER A 1 75 ? 7.664 -1.523 11.123 1.00 91.75 75 SER A CA 1
ATOM 609 C C . SER A 1 75 ? 7.168 -1.377 9.679 1.00 91.75 75 SER A C 1
ATOM 611 O O . SER A 1 75 ? 6.138 -0.764 9.412 1.00 91.75 75 SER A O 1
ATOM 613 N N . THR A 1 76 ? 7.892 -1.979 8.732 1.00 91.81 76 THR A N 1
ATOM 614 C CA . THR A 1 76 ? 7.512 -2.064 7.309 1.00 91.81 76 THR A CA 1
ATOM 615 C C . THR A 1 76 ? 6.863 -3.399 6.935 1.00 91.81 76 THR A C 1
ATOM 617 O O . THR A 1 76 ? 6.579 -3.617 5.764 1.00 91.81 76 THR A O 1
ATOM 620 N N . SER A 1 77 ? 6.653 -4.313 7.888 1.00 90.75 77 SER A N 1
ATOM 621 C CA . SER A 1 77 ? 6.172 -5.683 7.623 1.00 90.75 77 SER A CA 1
ATOM 622 C C . SER A 1 77 ? 4.801 -5.742 6.949 1.00 90.75 77 SER A C 1
ATOM 624 O O . SER A 1 77 ? 4.553 -6.631 6.145 1.00 90.75 77 SER A O 1
ATOM 626 N N . ASN A 1 78 ? 3.935 -4.776 7.253 1.00 93.19 78 ASN A N 1
ATOM 627 C CA . ASN A 1 78 ? 2.567 -4.701 6.739 1.00 93.19 78 ASN A CA 1
ATOM 628 C C . ASN A 1 78 ? 2.447 -3.730 5.549 1.00 93.19 78 ASN A C 1
ATOM 630 O O . ASN A 1 78 ? 1.344 -3.363 5.146 1.00 93.19 78 ASN A O 1
ATOM 634 N N . LEU A 1 79 ? 3.577 -3.284 4.992 1.00 93.88 79 LEU A N 1
ATOM 635 C CA . LEU A 1 79 ? 3.614 -2.491 3.771 1.00 93.88 79 LEU A CA 1
ATOM 636 C C . LEU A 1 79 ? 4.059 -3.371 2.610 1.00 93.88 79 LEU A C 1
ATOM 638 O O . LEU A 1 79 ? 5.169 -3.900 2.600 1.00 93.88 79 LEU A O 1
ATOM 642 N N . ARG A 1 80 ? 3.209 -3.465 1.592 1.00 93.00 80 ARG A N 1
ATOM 643 C CA . ARG A 1 80 ? 3.533 -4.107 0.320 1.00 93.00 80 ARG A CA 1
ATOM 644 C C . ARG A 1 80 ? 3.630 -3.041 -0.756 1.00 93.00 80 ARG A C 1
ATOM 646 O O . ARG A 1 80 ? 2.687 -2.284 -0.953 1.00 93.00 80 ARG A O 1
ATOM 653 N N . ILE A 1 81 ? 4.740 -2.993 -1.480 1.00 92.94 81 ILE A N 1
ATOM 654 C CA . ILE A 1 81 ? 4.924 -2.031 -2.571 1.00 92.94 81 ILE A CA 1
ATOM 655 C C . ILE A 1 81 ? 4.922 -2.777 -3.895 1.00 92.94 81 ILE A C 1
ATOM 657 O O . ILE A 1 81 ? 5.708 -3.698 -4.085 1.00 92.94 81 ILE A O 1
ATOM 661 N N . ILE A 1 82 ? 4.047 -2.356 -4.805 1.00 92.94 82 ILE A N 1
ATOM 662 C CA . ILE A 1 82 ? 4.034 -2.815 -6.194 1.00 92.94 82 ILE A CA 1
ATOM 663 C C . ILE A 1 82 ? 4.607 -1.683 -7.041 1.00 92.94 82 ILE A C 1
ATOM 665 O O . ILE A 1 82 ? 4.018 -0.602 -7.142 1.00 92.94 82 ILE A O 1
ATOM 669 N N . LEU A 1 83 ? 5.772 -1.935 -7.630 1.00 91.88 83 LEU A N 1
ATOM 670 C CA . LEU A 1 83 ? 6.444 -0.991 -8.515 1.00 91.88 83 LEU A CA 1
ATOM 671 C C . LEU A 1 83 ? 5.791 -1.051 -9.886 1.00 91.88 83 LEU A C 1
ATOM 673 O O . LEU A 1 83 ? 5.736 -2.123 -10.482 1.00 91.88 83 LEU A O 1
ATOM 677 N N . VAL A 1 84 ? 5.300 0.081 -10.385 1.00 92.69 84 VAL A N 1
ATOM 678 C CA . VAL A 1 84 ? 4.586 0.146 -11.663 1.00 92.69 84 VAL A CA 1
ATOM 679 C C . VAL A 1 84 ? 5.271 1.068 -12.658 1.00 92.69 84 VAL A C 1
ATOM 681 O O . VAL A 1 84 ? 5.722 2.159 -12.311 1.00 92.69 84 VAL A O 1
ATOM 684 N N . ASP A 1 85 ? 5.315 0.634 -13.912 1.00 91.62 85 ASP A N 1
ATOM 685 C CA . ASP A 1 85 ? 5.845 1.412 -15.025 1.00 91.62 85 ASP A CA 1
ATOM 686 C C . ASP A 1 85 ? 4.764 2.290 -15.690 1.00 91.62 85 ASP A C 1
ATOM 688 O O . ASP A 1 85 ? 3.579 2.297 -15.328 1.00 91.62 85 ASP A O 1
ATOM 692 N N . ARG A 1 86 ? 5.163 3.018 -16.739 1.00 90.38 86 ARG A N 1
ATOM 693 C CA . ARG A 1 86 ? 4.266 3.875 -17.532 1.00 90.38 86 ARG A CA 1
ATOM 694 C C . ARG A 1 86 ? 3.159 3.104 -18.258 1.00 90.38 86 ARG A C 1
ATOM 696 O O . ARG A 1 86 ? 2.103 3.669 -18.546 1.00 90.38 86 ARG A O 1
ATOM 703 N N . ASN A 1 87 ? 3.366 1.818 -18.518 1.00 91.44 87 ASN A N 1
ATOM 704 C CA . ASN A 1 87 ? 2.399 0.929 -19.158 1.00 91.44 87 ASN A CA 1
ATOM 705 C C . ASN A 1 87 ? 1.450 0.263 -18.148 1.00 91.44 87 ASN A C 1
ATOM 707 O O . ASN A 1 87 ? 0.589 -0.539 -18.540 1.00 91.44 87 ASN A O 1
ATOM 711 N N . ARG A 1 88 ? 1.553 0.638 -16.862 1.00 90.00 88 ARG A N 1
ATOM 712 C CA . ARG A 1 88 ? 0.795 0.060 -15.745 1.00 90.00 88 ARG A CA 1
ATOM 713 C C . ARG A 1 88 ? 1.088 -1.435 -15.582 1.00 90.00 88 ARG A C 1
ATOM 715 O O . ARG A 1 88 ? 0.199 -2.214 -15.225 1.00 90.00 88 ARG A O 1
ATOM 722 N N . ASN A 1 89 ? 2.311 -1.833 -15.891 1.00 92.19 89 ASN A N 1
ATOM 723 C CA . ASN A 1 89 ? 2.829 -3.157 -1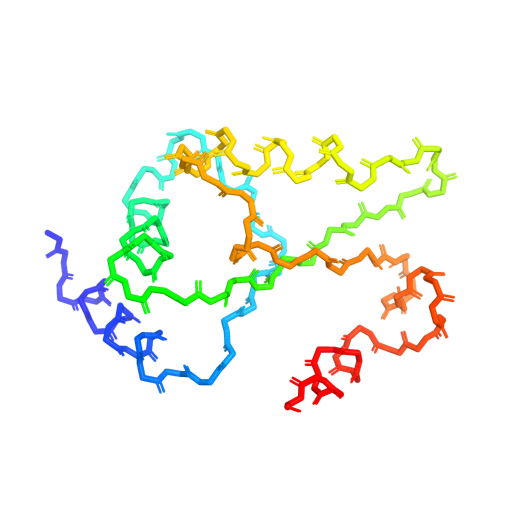5.620 1.00 92.19 89 ASN A CA 1
ATOM 724 C C . ASN A 1 89 ? 3.683 -3.104 -14.359 1.00 92.19 89 ASN A C 1
ATOM 726 O O . ASN A 1 89 ? 4.287 -2.078 -14.050 1.00 92.19 89 ASN A O 1
ATOM 730 N N . GLU A 1 90 ? 3.711 -4.207 -13.628 1.00 91.00 90 GLU A N 1
ATOM 731 C CA . GLU A 1 90 ? 4.627 -4.383 -12.515 1.00 91.00 90 GLU A CA 1
ATOM 732 C C . GLU A 1 90 ? 6.044 -4.616 -13.054 1.00 91.00 90 GLU A C 1
ATOM 734 O O . GLU A 1 90 ? 6.230 -5.341 -14.035 1.00 91.00 90 GLU A O 1
ATOM 739 N N . VAL A 1 91 ? 7.028 -3.934 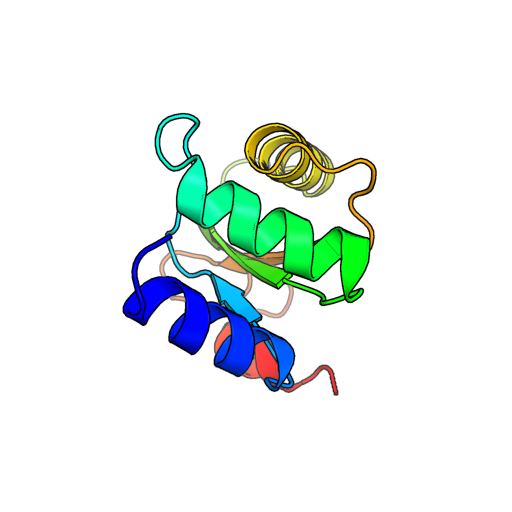-12.468 1.00 87.19 91 VAL A N 1
ATOM 740 C CA . VAL A 1 91 ? 8.368 -3.812 -13.060 1.00 87.19 91 VAL A CA 1
ATOM 741 C C . VAL A 1 91 ? 9.078 -5.167 -13.164 1.00 87.19 91 VAL A C 1
ATOM 743 O O . VAL A 1 91 ? 9.727 -5.414 -14.182 1.00 87.19 91 VAL A O 1
ATOM 746 N N . GLU A 1 92 ? 8.936 -6.059 -12.180 1.00 84.31 92 GLU A N 1
ATOM 747 C CA . GLU A 1 92 ? 9.659 -7.336 -12.165 1.00 84.31 92 GLU A CA 1
ATOM 748 C C . GLU A 1 92 ? 8.986 -8.402 -13.038 1.00 84.31 92 GLU A C 1
ATOM 750 O O . GLU A 1 92 ? 9.632 -9.024 -13.882 1.00 84.31 92 GLU A O 1
ATOM 755 N N . SER A 1 93 ? 7.679 -8.611 -12.876 1.00 85.38 93 SER A N 1
ATOM 756 C CA . SER A 1 93 ? 6.934 -9.660 -13.582 1.00 85.38 93 SER A CA 1
ATOM 757 C C . SER A 1 93 ? 6.409 -9.244 -14.953 1.00 85.38 93 SER A C 1
ATOM 759 O O . SER A 1 93 ? 5.947 -10.107 -15.699 1.00 85.38 93 SER A O 1
ATOM 761 N N . GLN A 1 94 ? 6.435 -7.947 -15.290 1.00 86.44 94 GLN A N 1
ATOM 762 C CA . GLN A 1 94 ? 5.881 -7.377 -16.529 1.00 86.44 94 GLN A CA 1
ATOM 763 C C . GLN A 1 94 ? 4.376 -7.647 -16.739 1.00 86.44 94 GLN A C 1
ATOM 765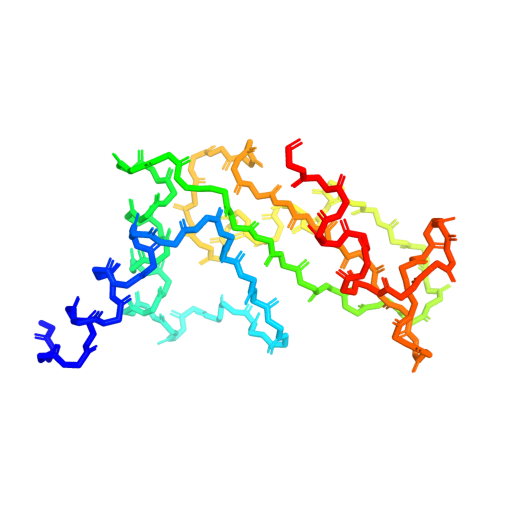 O O . GLN A 1 94 ? 3.824 -7.363 -17.804 1.00 86.44 94 GLN A O 1
ATOM 770 N N . ARG A 1 95 ? 3.684 -8.164 -15.717 1.00 91.38 95 ARG A N 1
ATOM 771 C CA . ARG A 1 95 ? 2.232 -8.382 -15.712 1.00 91.38 95 ARG A CA 1
ATOM 772 C C . ARG A 1 95 ? 1.495 -7.119 -15.305 1.00 91.38 95 ARG A C 1
ATOM 774 O O . ARG A 1 95 ? 2.087 -6.181 -14.773 1.00 91.38 95 ARG A O 1
ATOM 781 N N . LYS A 1 96 ? 0.179 -7.080 -15.518 1.00 92.56 96 LYS A N 1
ATOM 782 C CA . LYS A 1 96 ? -0.616 -5.938 -15.057 1.00 92.56 96 LYS A CA 1
ATOM 783 C C . LYS A 1 96 ? -0.607 -5.875 -13.533 1.00 92.56 96 LYS A C 1
ATOM 785 O O . LYS A 1 96 ? -0.793 -6.887 -12.864 1.00 92.56 96 LYS A O 1
ATOM 790 N N . TRP A 1 97 ? -0.446 -4.671 -12.983 1.00 92.44 97 TRP A N 1
ATOM 791 C CA . TRP A 1 97 ? -0.331 -4.472 -11.530 1.00 92.44 97 TRP A CA 1
ATOM 792 C C . TRP A 1 97 ? -1.493 -5.095 -10.741 1.00 92.44 97 TRP A C 1
ATOM 794 O O . TRP A 1 97 ? -1.287 -5.616 -9.649 1.00 92.44 97 TRP A O 1
ATOM 804 N N . PHE A 1 98 ? -2.710 -5.082 -11.297 1.00 91.44 98 PHE A N 1
ATOM 805 C CA . PHE A 1 98 ? -3.890 -5.631 -10.626 1.00 91.44 98 PHE A CA 1
ATOM 806 C C . PHE A 1 98 ? -3.879 -7.165 -10.587 1.00 91.44 98 PHE A C 1
ATOM 808 O O . PHE A 1 98 ? -4.439 -7.751 -9.668 1.00 91.44 98 PHE A O 1
ATOM 815 N N . GLU A 1 99 ? -3.225 -7.827 -11.543 1.00 92.69 99 GLU A N 1
ATOM 816 C CA . GLU A 1 99 ? -3.054 -9.283 -11.524 1.00 92.69 99 GLU A CA 1
ATOM 817 C C . GLU A 1 99 ? -2.075 -9.680 -10.421 1.00 92.69 99 GLU A C 1
ATOM 819 O O . GLU A 1 99 ? -2.343 -10.613 -9.670 1.00 92.69 99 GLU A O 1
ATOM 824 N N . VAL A 1 100 ? -0.983 -8.922 -10.271 1.00 91.38 100 VAL A N 1
ATOM 825 C CA . VAL A 1 100 ? 0.004 -9.117 -9.196 1.00 91.38 100 VAL A CA 1
ATOM 826 C C . VAL A 1 100 ? -0.615 -8.862 -7.821 1.00 91.38 100 VAL A C 1
ATOM 828 O O . VAL A 1 100 ? -0.363 -9.607 -6.870 1.00 91.38 100 VAL A O 1
ATOM 831 N N . LEU A 1 101 ? -1.475 -7.844 -7.722 1.00 90.75 101 LEU A N 1
ATOM 832 C CA . LEU A 1 101 ? -2.234 -7.553 -6.510 1.00 90.75 101 LEU A CA 1
ATOM 833 C C . LEU A 1 101 ? -3.115 -8.743 -6.100 1.00 90.75 101 LEU A C 1
ATOM 835 O O . LEU A 1 101 ? -3.099 -9.123 -4.934 1.00 90.75 101 LEU A O 1
ATOM 839 N N . LEU A 1 102 ? -3.848 -9.334 -7.052 1.00 89.56 102 LEU A N 1
ATOM 840 C CA . LEU A 1 102 ? -4.795 -10.430 -6.807 1.00 89.56 102 LEU A CA 1
ATOM 841 C C . LEU A 1 102 ? -4.139 -11.809 -6.663 1.00 89.56 102 LEU A C 1
ATOM 843 O O . LEU A 1 102 ? -4.748 -12.701 -6.078 1.00 89.56 102 LEU A O 1
ATOM 847 N N . SER A 1 103 ? -2.939 -12.008 -7.215 1.00 81.81 103 SER A N 1
ATOM 848 C CA . SER A 1 103 ? -2.259 -13.310 -7.196 1.00 81.81 103 SER A CA 1
ATOM 849 C C . SER A 1 103 ? -1.710 -13.718 -5.827 1.00 81.81 103 SER A C 1
ATOM 851 O O . SER A 1 103 ? -1.340 -14.874 -5.653 1.00 81.81 103 SER A O 1
ATOM 853 N N . GLU A 1 104 ? -1.672 -12.800 -4.863 1.00 62.62 104 GLU A N 1
ATOM 854 C CA . GLU A 1 104 ? -1.355 -13.105 -3.468 1.00 62.62 104 GLU A CA 1
ATOM 855 C C . GLU A 1 104 ? -2.661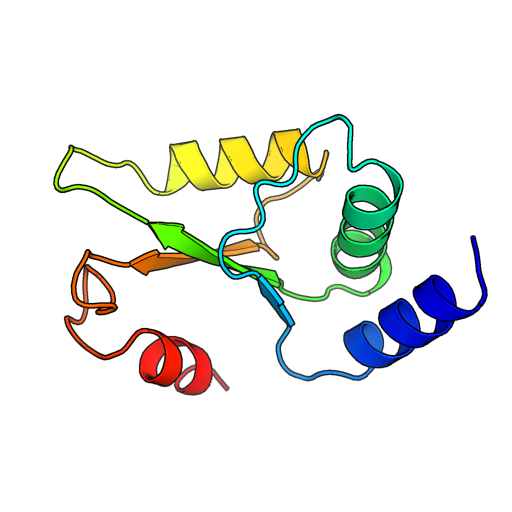 -13.184 -2.667 1.00 62.62 104 GLU A C 1
ATOM 857 O O . GLU A 1 104 ? -3.174 -12.173 -2.186 1.00 62.62 104 GLU A O 1
ATOM 862 N N . LYS A 1 105 ? -3.207 -14.400 -2.574 1.00 48.62 105 LYS A N 1
ATOM 863 C CA . LYS A 1 105 ? -4.155 -14.815 -1.536 1.00 48.62 105 LYS A CA 1
ATOM 864 C C . LYS A 1 105 ? -3.505 -15.878 -0.668 1.00 48.62 105 LYS A C 1
ATOM 866 O O . LYS A 1 105 ? -2.848 -16.766 -1.255 1.00 48.62 105 LYS A O 1
#

Foldseek 3Di:
DDPVLVVVLVVQLPDPAAEAEPDPLALVPVSVLQSVQCCCPVSVAAYEYEDEDEPDPDDPVVVLVVVCVSSVHPDSPSYHYFYAYPVCAGPPPRHHSVCVRPVPD

Sequence (105 aa):
MSKRYVDMFNKFKESDIICACGFGFNSDDGHINGLFRELIEDYGKTICILHYVDGCNFHLKSVLNEYKEKLRLDSTSNLRIILVDRNRNEVESQRKWFEVLLSEK

Organism: NCBI:txid1559

Secondary structure (DSSP, 8-state):
--HHHHHHHHHHHH-S-EEEES----TT-HHHHHHHHHHHHTT-PPEEEEEE--SS---HHHHHHHHHHHHT-S-STTEEEEEE-TTSBBTTT-SBHHHHHHT--